Protein AF-A0A8T6UBI6-F1 (afdb_monomer)

Secondary structure (DSSP, 8-state):
-----SSSHHHHHHHHHHHHHHTT--EEEE-TTSTTHHHHHHTT---SEEEE--

Foldseek 3Di:
DDDDDPPCPVVVVCVVCVVCQVVFHKDWADDPVDPCQVVCVVVVHDHDTDIGHD

Sequence (54 aa):
SKVTDVTGGMLGKMFELKPAVEHGIQTIIVNATEPNRVYRALKGEKVVGTVIER

pLDDT: mean 87.44, std 12.38, range [47.0, 96.94]

Solvent-accessible surface area (backbone atoms only — not comparable to full-atom values): 3486 Å² total; per-residue (Å²): 134,92,79,79,64,89,78,48,60,62,52,52,52,47,63,70,44,42,65,46,24,76,72,63,39,74,44,73,51,62,60,75,90,42,85,67,43,59,63,38,47,76,70,70,46,97,66,83,59,48,78,45,66,112

Structure (mmCIF, N/CA/C/O backbone):
data_AF-A0A8T6UBI6-F1
#
_entry.id   AF-A0A8T6UBI6-F1
#
loop_
_atom_site.group_PDB
_atom_site.id
_atom_site.type_symbol
_atom_site.label_atom_id
_atom_site.label_alt_id
_atom_site.label_comp_id
_atom_site.label_asym_id
_atom_site.label_entity_id
_atom_site.label_seq_id
_atom_site.pdbx_PDB_ins_code
_atom_site.Cartn_x
_atom_site.Cartn_y
_atom_site.Cartn_z
_atom_site.occupancy
_atom_site.B_iso_or_equiv
_atom_site.auth_seq_id
_atom_site.auth_comp_id
_atom_site.auth_asym_id
_atom_site.auth_atom_id
_atom_site.pdbx_PDB_model_num
ATOM 1 N N . SER A 1 1 ? 3.877 -10.873 14.158 1.00 47.00 1 SER A N 1
ATOM 2 C CA . SE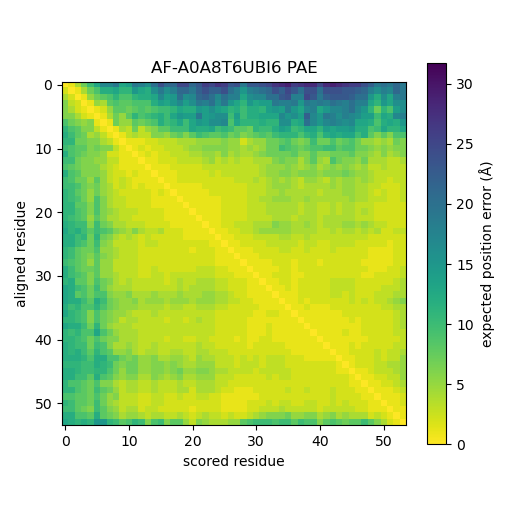R A 1 1 ? 5.305 -10.760 13.788 1.00 47.00 1 SER A CA 1
ATOM 3 C C . SER A 1 1 ? 5.712 -9.294 13.860 1.00 47.00 1 SER A C 1
ATOM 5 O O . SER A 1 1 ? 4.988 -8.454 13.346 1.00 47.00 1 SER A O 1
ATOM 7 N N . LYS A 1 2 ? 6.814 -8.952 14.544 1.00 51.72 2 LYS A N 1
ATOM 8 C CA . LYS A 1 2 ? 7.379 -7.589 14.524 1.00 51.72 2 LYS A CA 1
ATOM 9 C C . LYS A 1 2 ? 8.286 -7.481 13.297 1.00 51.72 2 LYS A C 1
ATOM 11 O O . LYS A 1 2 ? 9.349 -8.090 13.285 1.00 51.72 2 LYS A O 1
ATOM 16 N N . VAL A 1 3 ? 7.843 -6.769 12.264 1.00 62.16 3 VAL A N 1
ATOM 17 C CA . VAL A 1 3 ? 8.682 -6.407 11.114 1.00 62.16 3 VAL A CA 1
ATOM 18 C C . VAL A 1 3 ? 9.118 -4.966 11.335 1.00 62.16 3 VAL A C 1
ATOM 20 O O . VAL A 1 3 ? 8.294 -4.057 11.285 1.00 62.16 3 VAL A O 1
ATOM 23 N N . THR A 1 4 ? 10.394 -4.765 11.656 1.00 60.22 4 THR A N 1
ATOM 24 C CA . THR A 1 4 ? 10.966 -3.424 11.797 1.00 60.22 4 THR A CA 1
ATOM 25 C C . THR A 1 4 ? 11.329 -2.927 10.408 1.00 60.22 4 THR A C 1
ATOM 27 O O . THR A 1 4 ? 12.180 -3.517 9.744 1.00 60.22 4 THR A O 1
ATOM 30 N N . ASP A 1 5 ? 10.675 -1.862 9.957 1.00 71.81 5 ASP A N 1
ATOM 31 C CA . ASP A 1 5 ? 11.077 -1.188 8.731 1.00 71.81 5 ASP A CA 1
ATOM 32 C C . ASP A 1 5 ? 12.421 -0.487 8.944 1.00 71.81 5 ASP A C 1
ATOM 34 O O . ASP A 1 5 ? 12.519 0.506 9.660 1.00 71.81 5 ASP A O 1
ATOM 38 N N . VAL A 1 6 ? 13.460 -1.026 8.314 1.00 48.59 6 VAL A N 1
ATOM 39 C CA . VAL A 1 6 ? 14.836 -0.523 8.398 1.00 48.59 6 VAL A CA 1
ATOM 40 C C . VAL A 1 6 ? 15.115 0.630 7.428 1.00 48.59 6 VAL A C 1
ATOM 42 O O . VAL A 1 6 ? 16.166 1.254 7.512 1.00 48.59 6 VAL A O 1
ATOM 45 N N . THR A 1 7 ? 14.183 0.923 6.514 1.00 69.19 7 THR A N 1
ATOM 46 C CA . THR A 1 7 ? 14.306 2.006 5.522 1.00 69.19 7 THR A CA 1
ATOM 47 C C . THR A 1 7 ? 13.507 3.252 5.893 1.00 69.19 7 THR A C 1
ATOM 49 O O . THR A 1 7 ? 13.687 4.301 5.283 1.00 69.19 7 THR A O 1
ATOM 52 N N . GLY A 1 8 ? 12.581 3.135 6.848 1.00 74.94 8 GLY A N 1
ATOM 53 C CA . GLY A 1 8 ? 11.606 4.174 7.187 1.00 74.94 8 GLY A CA 1
ATOM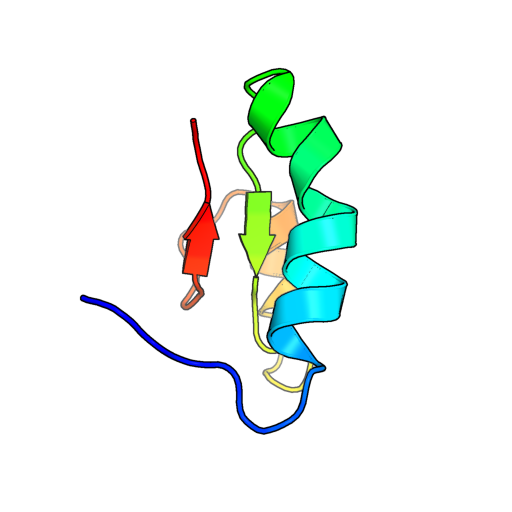 54 C C . GLY A 1 8 ? 10.526 4.412 6.119 1.00 74.94 8 GLY A C 1
ATOM 55 O O . GLY A 1 8 ? 9.545 5.104 6.391 1.00 74.94 8 GLY A O 1
ATOM 56 N N . GLY A 1 9 ? 10.659 3.839 4.917 1.00 81.12 9 GLY A N 1
ATOM 57 C CA . GLY A 1 9 ? 9.729 4.057 3.810 1.00 81.12 9 GLY A CA 1
ATOM 58 C C . GLY A 1 9 ? 8.374 3.368 3.988 1.00 81.12 9 GLY A C 1
ATOM 59 O O . GLY A 1 9 ? 7.351 3.910 3.578 1.00 81.12 9 GLY A O 1
ATOM 60 N N . MET A 1 10 ? 8.331 2.185 4.603 1.00 83.50 10 MET A N 1
ATOM 61 C CA . MET A 1 10 ? 7.078 1.511 4.958 1.00 83.50 10 MET A CA 1
ATOM 62 C C . MET A 1 10 ? 6.427 2.145 6.185 1.00 83.50 10 MET A C 1
ATOM 64 O O . MET A 1 10 ? 5.210 2.280 6.209 1.00 83.50 10 MET A O 1
ATOM 68 N N . LEU A 1 11 ? 7.211 2.591 7.166 1.00 83.81 11 LEU A N 1
ATOM 69 C CA . LEU A 1 11 ? 6.718 3.338 8.318 1.00 83.81 11 LEU A CA 1
ATOM 70 C C . LEU A 1 11 ? 6.038 4.637 7.867 1.00 83.81 11 LEU A C 1
ATOM 72 O O . LEU A 1 11 ? 4.915 4.891 8.291 1.00 83.81 11 LEU A O 1
ATOM 76 N N . GLY A 1 12 ? 6.649 5.396 6.949 1.00 83.69 12 GLY A N 1
ATOM 77 C CA . GLY A 1 12 ? 6.031 6.586 6.349 1.00 83.69 12 GLY A CA 1
ATOM 78 C C . GLY A 1 12 ? 4.684 6.280 5.687 1.00 83.69 12 GLY A C 1
ATOM 79 O O . GLY A 1 12 ? 3.675 6.887 6.036 1.00 83.69 12 GLY A O 1
ATOM 80 N N . LYS A 1 13 ? 4.633 5.246 4.836 1.00 85.31 13 LYS A N 1
ATOM 81 C CA . LYS A 1 13 ? 3.381 4.784 4.206 1.00 85.31 13 LYS A CA 1
ATOM 82 C C . LYS A 1 13 ? 2.324 4.371 5.234 1.00 85.31 13 LYS A C 1
ATOM 84 O O . LYS A 1 13 ? 1.148 4.662 5.053 1.00 85.31 13 LYS A O 1
ATOM 89 N N . MET A 1 14 ? 2.716 3.717 6.328 1.00 87.44 14 MET A N 1
ATOM 90 C CA . MET A 1 14 ? 1.781 3.360 7.400 1.00 87.44 14 MET A CA 1
ATOM 91 C C . MET A 1 14 ? 1.224 4.595 8.111 1.00 87.44 14 MET A C 1
ATOM 93 O O . MET A 1 14 ? 0.039 4.609 8.427 1.00 87.44 14 MET A O 1
ATOM 97 N N . PHE A 1 15 ? 2.036 5.631 8.349 1.00 88.62 15 PHE A N 1
ATOM 98 C CA . PHE A 1 15 ? 1.556 6.891 8.930 1.00 88.62 15 PHE A CA 1
ATOM 99 C C . PHE A 1 15 ? 0.570 7.619 8.011 1.00 88.62 15 PHE A C 1
ATOM 101 O O . PHE A 1 15 ? -0.416 8.159 8.506 1.00 88.62 15 PHE A O 1
ATOM 108 N N . GLU A 1 16 ? 0.789 7.583 6.696 1.00 88.12 16 GLU A N 1
ATOM 109 C CA . GLU A 1 16 ? -0.148 8.131 5.706 1.00 88.12 16 GLU A CA 1
ATOM 110 C C . GLU A 1 16 ? -1.486 7.372 5.683 1.00 88.12 16 GLU A C 1
ATOM 112 O O . GLU A 1 16 ? -2.547 7.987 5.580 1.00 88.12 16 GLU A O 1
ATOM 117 N N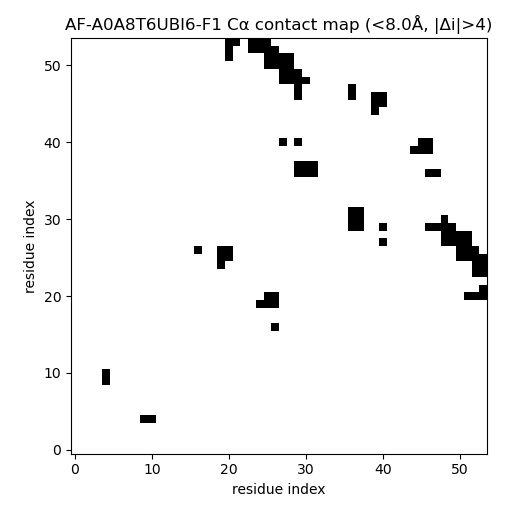 . LEU A 1 17 ? -1.453 6.040 5.817 1.00 91.62 17 LEU A N 1
ATOM 118 C CA . LEU A 1 17 ? -2.649 5.188 5.771 1.00 91.62 17 LEU A CA 1
ATOM 119 C C . LEU A 1 17 ? -3.395 5.092 7.108 1.00 91.62 17 LEU A C 1
ATOM 121 O O . LEU A 1 17 ? -4.596 4.816 7.119 1.00 91.62 17 LEU A O 1
ATOM 125 N N . LYS A 1 18 ? -2.708 5.331 8.231 1.00 91.00 18 LYS A N 1
ATOM 126 C CA . LYS A 1 18 ? -3.257 5.255 9.590 1.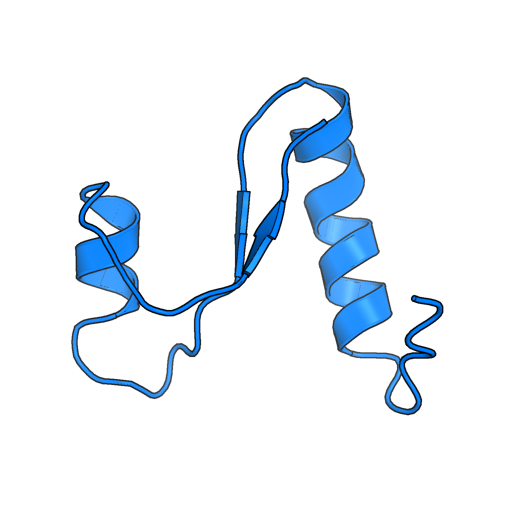00 91.00 18 LYS A CA 1
ATOM 127 C C . LYS A 1 18 ? -4.630 5.929 9.742 1.00 91.00 18 LYS A C 1
ATOM 129 O O . LYS A 1 18 ? -5.537 5.237 10.202 1.00 91.00 18 LYS A O 1
ATOM 134 N N . PRO A 1 19 ? -4.843 7.201 9.341 1.00 93.38 19 PRO A N 1
ATOM 135 C CA . PRO A 1 19 ? -6.149 7.833 9.506 1.00 93.38 19 PRO A CA 1
ATOM 136 C C . PRO A 1 19 ? -7.255 7.104 8.734 1.00 93.38 19 PRO A C 1
ATOM 138 O O . PRO A 1 19 ? -8.347 6.949 9.266 1.00 93.38 19 PRO A O 1
ATOM 141 N N . ALA A 1 20 ? -7.000 6.606 7.521 1.00 92.44 20 ALA A N 1
ATOM 142 C CA . ALA A 1 20 ? -8.012 5.877 6.753 1.00 92.44 20 ALA A CA 1
ATOM 143 C C . ALA A 1 20 ? -8.417 4.570 7.456 1.00 92.44 20 ALA A C 1
ATOM 145 O O . ALA A 1 20 ? -9.605 4.305 7.651 1.00 92.44 20 ALA A O 1
ATOM 146 N N . VAL A 1 21 ? -7.428 3.800 7.917 1.00 93.00 21 VAL A N 1
ATOM 147 C CA . VAL A 1 21 ? -7.650 2.530 8.624 1.00 93.00 21 VAL A CA 1
ATOM 148 C C . VAL A 1 21 ? -8.373 2.749 9.959 1.00 93.00 21 VAL A C 1
ATOM 150 O O . VAL A 1 21 ? -9.292 2.002 10.291 1.00 93.00 21 VAL A O 1
ATOM 153 N N . GLU A 1 22 ? -8.033 3.804 10.709 1.00 93.62 22 GLU A N 1
ATOM 154 C CA . GLU A 1 22 ? -8.711 4.162 11.967 1.00 93.62 22 GLU A CA 1
ATOM 155 C C . GLU A 1 22 ? -10.199 4.494 11.768 1.00 93.62 22 GLU A C 1
ATOM 157 O O . GLU A 1 22 ? -11.017 4.193 12.641 1.00 93.62 22 GLU A O 1
ATOM 162 N N . H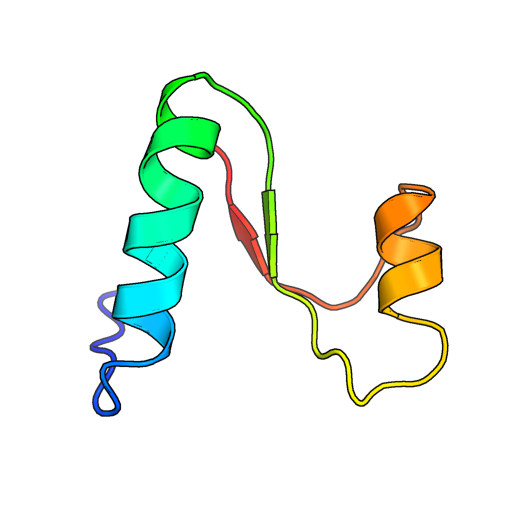IS A 1 23 ? -10.565 5.031 10.601 1.00 95.25 23 HIS A N 1
ATOM 163 C CA . HIS A 1 23 ? -11.956 5.274 10.202 1.00 95.25 23 HIS A CA 1
ATOM 164 C C . HIS A 1 23 ? -12.639 4.041 9.580 1.00 95.25 23 HIS A C 1
ATOM 166 O O . HIS A 1 23 ? -13.758 4.144 9.082 1.00 95.25 23 HIS A O 1
ATOM 172 N N . GLY A 1 24 ? -12.000 2.866 9.616 1.00 92.38 24 GLY A N 1
ATOM 173 C CA . GLY A 1 24 ? -12.555 1.616 9.091 1.00 92.38 24 GLY A CA 1
ATOM 174 C C . GLY A 1 24 ? -12.510 1.503 7.566 1.00 92.38 24 GLY A C 1
ATOM 175 O O . GLY A 1 24 ? -13.182 0.644 6.998 1.00 92.38 24 GLY A O 1
ATOM 176 N N . ILE A 1 25 ? -11.735 2.355 6.892 1.00 93.62 25 ILE A N 1
ATOM 177 C CA . ILE A 1 25 ? -11.544 2.288 5.444 1.00 93.62 25 ILE A CA 1
ATOM 178 C C . ILE A 1 25 ? -10.461 1.246 5.164 1.00 93.62 25 ILE A C 1
ATOM 180 O O . ILE A 1 25 ? -9.320 1.386 5.606 1.00 93.62 25 ILE A O 1
ATOM 184 N N . GLN A 1 26 ? -10.813 0.201 4.414 1.00 91.81 26 GLN A N 1
ATOM 185 C CA . GLN A 1 26 ? -9.846 -0.795 3.964 1.00 91.81 26 GLN A CA 1
ATOM 186 C C . GLN A 1 26 ? -8.848 -0.156 2.991 1.00 91.81 26 GLN A C 1
ATOM 188 O O . GLN A 1 26 ? -9.230 0.562 2.065 1.00 91.81 26 GLN A O 1
ATOM 193 N N . THR A 1 27 ? -7.562 -0.442 3.183 1.00 93.25 27 THR A N 1
ATOM 194 C CA . THR A 1 27 ? -6.483 0.058 2.323 1.00 93.25 27 THR A CA 1
ATOM 195 C C . THR A 1 27 ? -5.637 -1.096 1.793 1.00 93.25 27 THR A C 1
ATOM 197 O O . THR A 1 27 ? -5.571 -2.168 2.396 1.00 93.25 27 THR A O 1
ATOM 200 N N . ILE A 1 28 ? -4.995 -0.898 0.640 1.00 93.56 28 ILE A N 1
ATOM 201 C CA . ILE A 1 28 ? -4.120 -1.899 0.024 1.00 93.56 28 ILE A CA 1
ATOM 202 C C . ILE A 1 28 ? -2.826 -1.254 -0.472 1.00 93.56 28 ILE A C 1
ATOM 204 O O . ILE A 1 28 ? -2.843 -0.260 -1.195 1.00 93.56 28 ILE A O 1
ATOM 208 N N . ILE A 1 29 ? -1.689 -1.847 -0.108 1.00 92.75 29 ILE A N 1
ATOM 209 C CA . ILE A 1 29 ? -0.375 -1.493 -0.647 1.00 92.75 29 ILE A CA 1
ATOM 210 C C . ILE A 1 29 ? -0.043 -2.476 -1.769 1.00 92.75 29 ILE A C 1
ATOM 212 O O . ILE A 1 29 ? 0.060 -3.683 -1.542 1.00 92.75 29 ILE A O 1
ATOM 216 N N . VAL A 1 30 ? 0.161 -1.962 -2.980 1.00 94.62 30 VAL A N 1
ATOM 217 C CA . VAL A 1 30 ? 0.541 -2.754 -4.159 1.00 94.62 30 VAL A CA 1
ATOM 218 C C . VAL A 1 30 ? 1.862 -2.269 -4.748 1.00 94.62 30 VAL A C 1
ATOM 220 O O . VAL A 1 30 ? 2.227 -1.103 -4.612 1.00 94.62 30 VAL A O 1
ATOM 223 N N . ASN A 1 31 ? 2.577 -3.156 -5.444 1.00 93.19 31 ASN A N 1
ATOM 224 C CA . ASN A 1 31 ? 3.724 -2.742 -6.249 1.00 93.19 31 ASN A CA 1
ATOM 225 C C . ASN A 1 31 ? 3.240 -2.039 -7.530 1.00 93.19 31 ASN A C 1
ATOM 227 O O . ASN A 1 31 ? 2.604 -2.669 -8.374 1.00 93.19 31 ASN A O 1
ATOM 231 N N . ALA A 1 32 ? 3.553 -0.754 -7.682 1.00 92.12 32 ALA A N 1
ATOM 232 C CA . ALA A 1 32 ? 3.141 0.043 -8.834 1.00 92.12 32 ALA A CA 1
ATOM 233 C C . ALA A 1 32 ? 3.958 -0.227 -10.112 1.00 92.12 32 ALA A C 1
ATOM 235 O O . ALA A 1 32 ? 3.476 0.076 -11.199 1.00 92.12 32 ALA A O 1
ATOM 236 N N . THR A 1 33 ? 5.160 -0.815 -10.014 1.00 95.19 33 THR A N 1
ATOM 237 C CA . THR A 1 33 ? 5.980 -1.144 -11.200 1.00 95.19 33 THR A CA 1
ATOM 238 C C . THR A 1 33 ? 5.457 -2.364 -11.956 1.00 95.19 33 THR A C 1
ATOM 240 O O . THR A 1 33 ? 5.921 -2.671 -13.050 1.00 95.19 33 THR A O 1
ATOM 243 N N . GLU A 1 34 ? 4.501 -3.076 -11.367 1.00 96.50 34 GLU A N 1
ATOM 244 C CA . GLU A 1 34 ? 3.910 -4.281 -11.923 1.00 96.50 34 GLU A CA 1
ATOM 245 C C . GLU A 1 34 ? 2.734 -3.915 -12.838 1.00 96.50 34 GLU A C 1
ATOM 247 O O . GLU A 1 34 ? 1.759 -3.308 -12.369 1.00 96.50 34 GLU A O 1
ATOM 252 N N . PRO A 1 35 ? 2.784 -4.282 -14.133 1.00 95.75 35 PRO A N 1
ATOM 253 C CA . PRO A 1 35 ? 1.780 -3.867 -15.103 1.00 95.75 35 PRO A CA 1
ATOM 254 C C . PRO A 1 35 ? 0.356 -4.213 -14.666 1.00 95.75 35 PRO A C 1
ATOM 256 O O . PRO A 1 35 ? 0.075 -5.311 -14.185 1.00 95.75 35 PRO A O 1
ATOM 259 N N . ASN A 1 36 ? -0.565 -3.270 -14.871 1.00 95.75 36 ASN A N 1
ATOM 260 C CA . ASN A 1 36 ? -1.993 -3.381 -14.548 1.00 95.75 36 ASN A CA 1
ATOM 261 C C . ASN A 1 36 ? -2.341 -3.572 -13.062 1.00 95.75 36 ASN A C 1
ATOM 263 O O . ASN A 1 36 ? -3.526 -3.621 -12.734 1.00 95.75 36 ASN A O 1
ATOM 267 N N . ARG A 1 37 ? -1.373 -3.652 -12.140 1.00 96.12 37 ARG A N 1
ATOM 268 C CA . ARG A 1 37 ? -1.670 -3.959 -10.733 1.00 96.12 37 ARG A CA 1
ATOM 269 C C . ARG A 1 37 ? -2.483 -2.862 -10.050 1.00 96.12 37 ARG A C 1
ATOM 271 O O . ARG A 1 37 ? -3.463 -3.170 -9.383 1.00 96.12 37 ARG A O 1
ATOM 278 N N . VAL A 1 38 ? -2.128 -1.598 -10.278 1.00 95.88 38 VAL A N 1
ATOM 279 C CA . VAL A 1 38 ? -2.872 -0.439 -9.753 1.00 95.88 38 VAL A CA 1
ATOM 280 C C . VAL A 1 38 ? -4.292 -0.397 -10.319 1.00 95.88 38 VAL A C 1
ATOM 282 O O . VAL A 1 38 ? -5.252 -0.268 -9.569 1.00 95.88 38 VAL A O 1
ATOM 285 N N . TYR A 1 39 ? -4.438 -0.577 -11.633 1.00 96.94 39 TYR A N 1
ATOM 286 C CA . TYR A 1 39 ? -5.742 -0.589 -12.300 1.00 96.94 39 TYR A CA 1
ATOM 287 C C . TYR A 1 39 ? -6.681 -1.656 -11.724 1.00 96.94 39 TYR A C 1
ATOM 289 O O . TYR A 1 39 ? -7.825 -1.364 -11.383 1.00 96.94 39 TYR A O 1
ATOM 297 N N . ARG A 1 40 ? -6.177 -2.885 -11.571 1.00 96.69 40 ARG A N 1
ATOM 298 C CA . ARG A 1 40 ? -6.940 -4.005 -11.011 1.00 96.69 40 ARG A CA 1
ATOM 299 C C . ARG A 1 40 ? -7.293 -3.778 -9.539 1.00 96.69 40 ARG A C 1
ATOM 301 O O . ARG A 1 40 ? -8.427 -4.037 -9.150 1.00 96.69 40 ARG A O 1
ATOM 308 N N . ALA A 1 41 ? -6.366 -3.225 -8.751 1.00 95.50 41 ALA A N 1
ATOM 309 C CA . ALA A 1 41 ? -6.617 -2.865 -7.355 1.00 95.50 41 ALA A CA 1
ATOM 310 C C . ALA A 1 41 ? -7.768 -1.853 -7.225 1.00 95.50 41 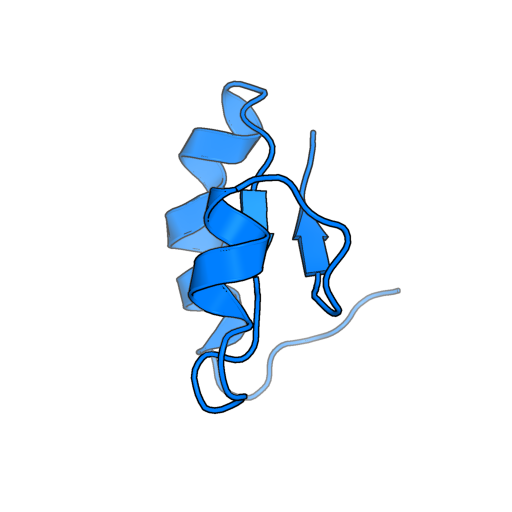ALA A C 1
ATOM 312 O O . ALA A 1 41 ? -8.680 -2.054 -6.430 1.00 95.50 41 ALA A O 1
ATOM 313 N N . LEU A 1 42 ? -7.767 -0.802 -8.054 1.00 94.06 42 LEU A N 1
ATOM 314 C CA . LEU A 1 42 ? -8.813 0.228 -8.058 1.00 94.06 42 LEU A CA 1
ATOM 315 C C . LEU A 1 42 ? -10.179 -0.297 -8.521 1.00 94.06 42 LEU A C 1
ATOM 317 O O . LEU A 1 42 ? -11.208 0.235 -8.118 1.00 94.06 42 LEU A O 1
ATOM 321 N N . LYS A 1 43 ? -10.202 -1.350 -9.343 1.00 96.44 43 LYS A N 1
ATOM 322 C CA . LYS A 1 43 ? -11.431 -2.056 -9.727 1.00 96.44 43 LYS A CA 1
ATOM 323 C C . LYS A 1 43 ? -11.965 -3.017 -8.659 1.00 96.44 43 LYS A C 1
ATOM 325 O O . LYS A 1 43 ? -13.034 -3.586 -8.860 1.00 96.44 43 LYS A O 1
ATOM 330 N N . GLY A 1 44 ? -11.237 -3.226 -7.560 1.00 92.31 44 GLY A N 1
ATOM 331 C CA . GLY A 1 44 ? -11.590 -4.214 -6.537 1.00 92.31 44 GLY A CA 1
ATOM 332 C C . GLY A 1 44 ? -11.321 -5.662 -6.960 1.00 92.31 44 GLY A C 1
ATOM 333 O O . GLY A 1 44 ? -11.851 -6.595 -6.360 1.00 92.31 44 GLY A O 1
ATOM 334 N N . GLU A 1 45 ? -10.510 -5.876 -7.998 1.00 95.38 45 GLU A N 1
ATOM 335 C CA . GLU A 1 45 ? -10.085 -7.217 -8.391 1.00 95.38 45 GLU A CA 1
ATOM 336 C C . GLU A 1 45 ? -9.049 -7.766 -7.398 1.00 95.38 45 GLU A C 1
ATOM 338 O O . GLU A 1 45 ? -8.282 -7.022 -6.780 1.00 95.38 45 GLU A O 1
ATOM 343 N N . LYS A 1 46 ? -8.969 -9.096 -7.272 1.00 93.06 46 LYS A N 1
ATOM 344 C CA . LYS A 1 46 ? -7.934 -9.732 -6.447 1.00 93.06 46 LYS A CA 1
ATOM 345 C C . LYS A 1 46 ? -6.554 -9.492 -7.061 1.00 93.06 46 LYS A C 1
ATOM 347 O O . LYS A 1 46 ? -6.262 -9.958 -8.162 1.00 93.06 46 LYS A O 1
ATOM 352 N N . VAL A 1 47 ? -5.689 -8.808 -6.317 1.00 94.94 47 VAL A N 1
ATOM 353 C CA . VAL A 1 47 ? -4.307 -8.498 -6.706 1.00 94.94 47 VAL A CA 1
ATOM 354 C C 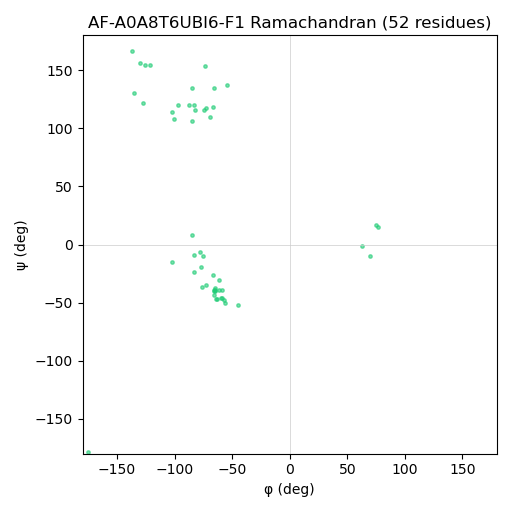. VAL A 1 47 ? -3.326 -8.877 -5.602 1.00 94.94 47 VAL A C 1
ATOM 356 O O . VAL A 1 47 ? -3.681 -8.935 -4.429 1.00 94.94 47 VAL A O 1
ATOM 359 N N . VAL A 1 48 ? -2.067 -9.113 -5.976 1.00 95.31 48 VAL A N 1
ATOM 360 C CA . VAL A 1 48 ? -0.984 -9.332 -5.009 1.00 95.31 48 VAL A CA 1
ATOM 361 C C . VAL A 1 48 ? -0.624 -8.003 -4.346 1.00 95.31 48 VAL A C 1
ATOM 363 O O . VAL A 1 48 ? -0.156 -7.077 -5.014 1.00 95.31 48 VAL A O 1
ATOM 366 N N . GLY A 1 49 ? -0.806 -7.924 -3.032 1.00 92.25 49 GLY A N 1
ATOM 367 C CA . GLY A 1 49 ? -0.504 -6.749 -2.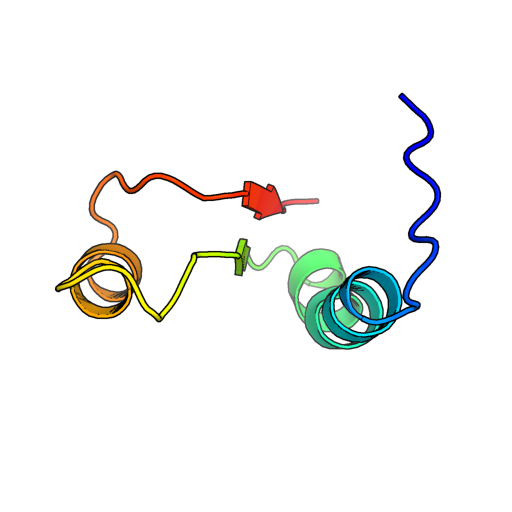224 1.00 92.25 49 GLY A CA 1
ATOM 368 C C . GLY A 1 49 ? -0.709 -7.022 -0.737 1.00 92.25 49 GLY A C 1
ATOM 369 O O . GLY A 1 49 ? -1.063 -8.133 -0.343 1.00 92.25 49 GLY A O 1
ATOM 370 N N . THR A 1 50 ? -0.493 -5.994 0.076 1.00 92.56 50 THR A N 1
ATOM 371 C CA . THR A 1 50 ? -0.739 -6.032 1.519 1.00 92.56 50 THR A CA 1
ATOM 372 C C . THR A 1 50 ? -2.040 -5.306 1.808 1.00 92.56 50 THR A C 1
ATOM 374 O O . THR A 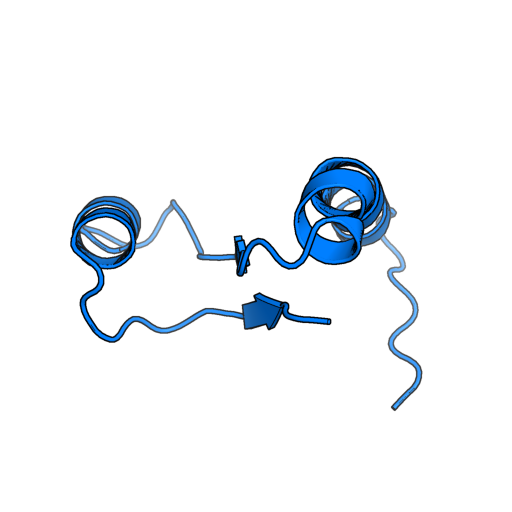1 50 ? -2.118 -4.097 1.598 1.00 92.56 50 THR A O 1
ATOM 377 N N . VAL A 1 51 ? -3.050 -6.034 2.275 1.00 92.31 51 VAL A N 1
ATOM 378 C CA . VAL A 1 51 ? -4.312 -5.449 2.740 1.00 92.31 51 VAL A CA 1
ATOM 379 C C . VAL A 1 51 ? -4.149 -5.026 4.194 1.00 92.31 51 VAL A C 1
ATOM 381 O O . VAL A 1 51 ? -3.578 -5.765 4.996 1.00 92.31 51 VAL A O 1
ATOM 384 N N . ILE A 1 52 ? -4.622 -3.826 4.513 1.00 91.12 52 ILE A N 1
ATOM 385 C CA . ILE A 1 52 ? -4.613 -3.264 5.859 1.00 91.12 52 ILE A CA 1
ATOM 386 C C . ILE A 1 52 ? -6.038 -2.823 6.177 1.00 91.12 52 ILE A C 1
ATOM 388 O O . ILE A 1 52 ? -6.630 -1.991 5.483 1.00 91.12 52 ILE A O 1
ATOM 392 N N . GLU A 1 53 ? -6.567 -3.393 7.245 1.00 89.69 53 GLU A N 1
ATOM 393 C CA . GLU A 1 53 ? -7.893 -3.142 7.793 1.00 89.69 53 GLU A CA 1
ATOM 394 C C . GLU A 1 53 ? -7.801 -3.044 9.321 1.00 89.69 53 GLU A C 1
ATOM 396 O O . GLU A 1 53 ? -6.739 -3.314 9.893 1.00 89.69 53 GLU A O 1
ATOM 401 N N . ARG A 1 54 ? -8.870 -2.552 9.951 1.00 83.00 54 ARG A N 1
ATOM 402 C CA . ARG A 1 54 ? -8.916 -2.289 11.393 1.00 83.00 54 ARG A CA 1
ATOM 403 C C . ARG A 1 54 ? -8.941 -3.572 12.220 1.00 83.00 54 ARG A C 1
ATOM 405 O O . ARG A 1 54 ? -9.647 -4.514 11.806 1.00 83.00 54 ARG A O 1
#

Radius of gyration: 12.16 Å; Cα contacts (8 Å, |Δi|>4): 51; chains: 1; bounding box: 27×19×30 Å

Mean predicted aligned error: 5.34 Å

Nearest PDB structures (foldseek):
  2bnf-assembly1_A  TM=6.011E-01  e=3.005E-01  Escherichia coli K-12